Protein AF-A0A2K9LBH3-F1 (afdb_monomer)

Mean predicted aligned error: 17.96 Å

pLDDT: mean 74.69, std 17.49, range [44.03, 96.56]

Sequence (144 aa):
MSLIDELKVRGATFRVTEEALYAEALREVEAGQRRDGLWAKALAECTMDVQRAQALYLKLRVQSLKDEVAVVEQYLKQSSSATQSNGSSDLQRPKPRNSGLTSLKKEVDYQLNGTSELGNAFAKWLGLLLLALVLVGFIGIIFG

Secondary structure (DSSP, 8-state):
--HHHHHHHHHHT----HHHHHHHHHHHHHTT---HHHHHHHHHHTTT-HHHHHHHHHHHHHHHHHHHHHHHHHHHHHHHHHTTS-------PPPP--TTHHHHHHHHHHHHTTSHHHHHHHHHHHHHHHHHHHHHHHHHHH--

Radius of gyration: 27.78 Å; Cα contacts (8 Å, |Δi|>4): 34; chains: 1; bounding box: 42×36×96 Å

Foldseek 3Di:
DDPVVVVVVVVVVPPCDLVNLLVVQVVCVVVVNADVVLLVVLCVVVVNPNVSSSVSSSVVSSVVVVVVVVVVVVVVVVVVVVVPDDDDDDPDDPDPPPVPVVVVVVVVVVVVPPCPVVVVVVVVVVVVVVVVVVVVVVVVVVVD

Structure (mmCIF, N/CA/C/O backbone):
data_AF-A0A2K9LBH3-F1
#
_entry.id   AF-A0A2K9LBH3-F1
#
loop_
_atom_site.group_PDB
_atom_site.id
_atom_site.type_symbol
_atom_site.label_atom_id
_atom_site.label_alt_id
_atom_site.label_comp_id
_atom_site.label_asym_id
_atom_site.label_entity_id
_atom_site.label_seq_id
_atom_site.pdbx_PDB_ins_code
_atom_site.Cartn_x
_atom_site.Cartn_y
_atom_site.Cartn_z
_atom_site.occupancy
_atom_site.B_iso_or_equiv
_atom_site.auth_seq_id
_atom_site.auth_comp_id
_atom_site.auth_asym_id
_atom_site.auth_atom_id
_atom_site.pdbx_PDB_model_num
ATOM 1 N N . MET A 1 1 ? -25.218 -4.638 35.307 1.00 54.75 1 MET A N 1
ATOM 2 C CA . MET A 1 1 ? -24.080 -4.440 34.382 1.00 54.75 1 MET A CA 1
ATOM 3 C C . MET A 1 1 ? -24.501 -3.432 33.333 1.00 54.75 1 MET A C 1
ATOM 5 O O . MET A 1 1 ? -25.644 -3.490 32.897 1.00 54.75 1 MET A O 1
ATOM 9 N N . SER A 1 2 ? -23.646 -2.454 33.039 1.00 65.50 2 SER A N 1
ATOM 10 C CA . SER A 1 2 ? -24.002 -1.294 32.220 1.00 65.50 2 SER A CA 1
ATOM 11 C C . SER A 1 2 ? -23.864 -1.603 30.728 1.00 65.50 2 SER A C 1
ATOM 13 O O . SER A 1 2 ? -22.875 -2.197 30.312 1.00 65.50 2 SER A O 1
ATOM 15 N N . LEU A 1 3 ? -24.805 -1.117 29.913 1.00 58.75 3 LEU A N 1
ATOM 16 C CA . LEU A 1 3 ? -24.727 -1.103 28.441 1.00 58.75 3 LEU A CA 1
ATOM 17 C C . LEU A 1 3 ? -23.424 -0.462 27.919 1.00 58.75 3 LEU A C 1
ATOM 19 O O . LEU A 1 3 ? -22.959 -0.765 26.823 1.00 58.75 3 LEU A O 1
ATOM 23 N N . ILE A 1 4 ? -22.810 0.409 28.722 1.00 65.56 4 ILE A N 1
ATOM 24 C CA . ILE A 1 4 ? -21.553 1.091 28.404 1.00 65.56 4 ILE A CA 1
ATOM 25 C C . ILE A 1 4 ? -20.355 0.139 28.558 1.00 65.56 4 ILE A C 1
ATOM 27 O O . ILE A 1 4 ? -19.401 0.231 27.784 1.00 65.56 4 ILE A O 1
ATOM 31 N N . ASP A 1 5 ? -20.417 -0.819 29.490 1.00 66.00 5 ASP A N 1
ATOM 32 C CA . ASP A 1 5 ? -19.383 -1.851 29.626 1.00 66.00 5 ASP A CA 1
ATOM 33 C C . ASP A 1 5 ? -19.4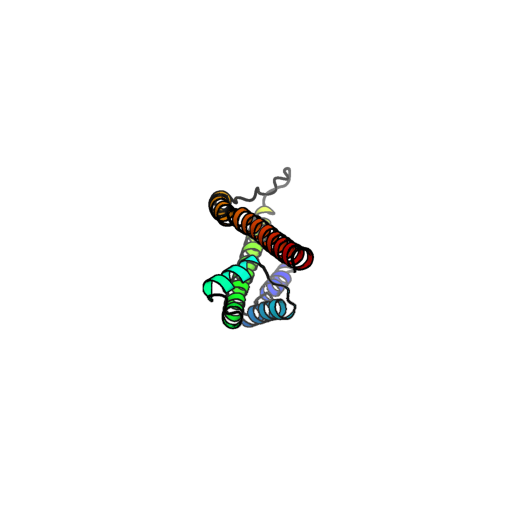09 -2.800 28.426 1.00 66.00 5 ASP A C 1
ATOM 35 O O . ASP A 1 5 ? -18.358 -3.166 27.912 1.00 66.00 5 ASP A O 1
ATOM 39 N N . GLU A 1 6 ? -20.592 -3.128 27.902 1.00 58.16 6 GLU A N 1
ATOM 40 C CA . GLU A 1 6 ? -20.730 -3.995 26.726 1.00 58.16 6 GLU A CA 1
ATOM 41 C C . GLU A 1 6 ? -20.198 -3.332 25.441 1.00 58.16 6 GLU A C 1
ATOM 43 O O . GLU A 1 6 ? -19.535 -3.978 24.626 1.00 58.16 6 GLU A O 1
ATOM 48 N N . LEU A 1 7 ? -20.376 -2.014 25.293 1.00 59.09 7 LEU A N 1
ATOM 49 C CA . LEU A 1 7 ? -19.750 -1.242 24.214 1.00 59.09 7 LEU A CA 1
ATOM 50 C C . LEU A 1 7 ? -18.234 -1.118 24.386 1.00 59.09 7 LEU A C 1
ATOM 52 O O . LEU A 1 7 ? -17.506 -1.166 23.397 1.00 59.09 7 LEU A O 1
ATOM 56 N N . LYS A 1 8 ? -17.735 -1.005 25.620 1.00 57.94 8 LYS A N 1
ATOM 57 C CA . LYS A 1 8 ? -16.294 -0.955 25.902 1.00 57.94 8 LYS A CA 1
ATOM 58 C C . LYS A 1 8 ? -15.615 -2.306 25.672 1.00 57.94 8 LYS A C 1
ATOM 60 O O . LYS A 1 8 ? -14.500 -2.347 25.157 1.00 57.94 8 LYS A O 1
ATOM 65 N N . VAL A 1 9 ? -16.304 -3.403 25.977 1.00 59.56 9 VAL A N 1
ATOM 66 C CA . VAL A 1 9 ? -15.869 -4.777 25.690 1.00 59.56 9 VAL A CA 1
ATOM 67 C C . VAL A 1 9 ? -15.865 -5.046 24.180 1.00 59.56 9 VAL A C 1
ATOM 69 O O . VAL A 1 9 ? -14.905 -5.623 23.675 1.00 59.56 9 VAL A O 1
ATOM 72 N N . ARG A 1 10 ? -16.847 -4.536 23.422 1.00 53.09 10 ARG A N 1
ATOM 73 C CA . ARG A 1 10 ? -16.807 -4.544 21.944 1.00 53.09 10 ARG A CA 1
ATOM 74 C C . ARG A 1 10 ? -15.743 -3.596 21.371 1.00 53.09 10 ARG A C 1
ATOM 76 O O . ARG A 1 10 ? -15.074 -3.941 20.403 1.00 53.09 10 ARG A O 1
ATOM 83 N N . GLY A 1 11 ? -15.484 -2.452 21.997 1.00 54.59 11 GLY A N 1
AT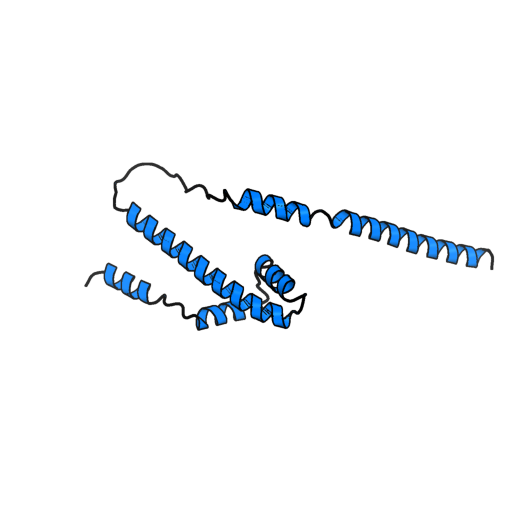OM 84 C CA . GLY A 1 11 ? -14.354 -1.582 21.647 1.00 54.59 11 GLY A CA 1
ATOM 85 C C . GLY A 1 11 ? -13.001 -2.276 21.842 1.00 54.59 11 GLY A C 1
ATOM 86 O O . GLY A 1 11 ? -12.100 -2.129 21.021 1.00 54.59 11 GLY A O 1
ATOM 87 N N . ALA A 1 12 ? -12.882 -3.121 22.869 1.00 52.12 12 ALA A N 1
ATOM 88 C CA . ALA A 1 12 ? -11.704 -3.952 23.103 1.00 52.12 12 ALA A CA 1
ATOM 89 C C . ALA A 1 12 ? -11.534 -5.091 22.075 1.00 52.12 12 ALA A C 1
ATOM 91 O O . ALA A 1 12 ? -10.426 -5.613 21.943 1.00 52.12 12 ALA A O 1
ATOM 92 N N . THR A 1 13 ? -12.582 -5.450 21.316 1.00 49.75 13 THR A N 1
ATOM 93 C CA . THR A 1 13 ? -12.480 -6.424 20.210 1.00 49.75 13 THR A CA 1
ATOM 94 C C . THR A 1 13 ? -11.877 -5.855 18.925 1.00 49.75 13 THR A C 1
ATOM 96 O O . THR A 1 13 ? -11.514 -6.630 18.048 1.00 49.75 13 THR A O 1
ATOM 99 N N . PHE A 1 14 ? -11.632 -4.543 18.829 1.00 54.78 14 PHE A N 1
ATOM 100 C CA . PHE A 1 14 ? -10.895 -3.958 17.700 1.00 54.78 14 PHE A CA 1
ATOM 101 C C . PHE A 1 14 ? -9.372 -3.971 17.914 1.00 54.78 14 PHE A C 1
ATOM 103 O O . PHE A 1 14 ? -8.653 -3.047 17.539 1.00 54.78 14 PHE A O 1
ATOM 110 N N . ARG A 1 15 ? -8.844 -5.040 18.522 1.00 60.25 15 ARG A N 1
ATOM 111 C CA . ARG A 1 15 ? -7.408 -5.327 18.461 1.00 60.25 15 ARG A CA 1
ATOM 112 C C . ARG A 1 15 ? -7.095 -5.842 17.067 1.00 60.25 15 ARG A C 1
ATOM 114 O O . ARG A 1 15 ? -7.062 -7.046 16.833 1.00 60.25 15 ARG A O 1
ATOM 121 N N . VAL A 1 16 ? -6.894 -4.918 16.136 1.00 67.75 16 VAL A N 1
ATOM 122 C CA . VAL A 1 16 ? -6.383 -5.273 14.819 1.00 67.75 16 VAL A CA 1
ATOM 123 C C . VAL A 1 16 ? -4.943 -5.740 15.009 1.00 67.75 16 VAL A C 1
ATOM 125 O O . VAL A 1 16 ? -4.070 -4.962 15.397 1.00 67.75 16 VAL A O 1
ATOM 128 N N . THR A 1 17 ? -4.708 -7.034 14.811 1.00 82.38 17 THR A N 1
ATOM 129 C CA . THR A 1 17 ? -3.360 -7.593 14.853 1.00 82.38 17 THR A CA 1
ATOM 130 C C . THR A 1 17 ? -2.584 -7.122 13.631 1.00 82.38 17 THR A C 1
ATOM 132 O O . THR A 1 17 ? -3.151 -6.865 12.568 1.00 82.38 17 THR A O 1
ATOM 135 N N . GLU A 1 18 ? -1.268 -7.001 13.771 1.00 84.88 18 GLU A N 1
ATOM 136 C CA . GLU A 1 18 ? -0.415 -6.614 12.648 1.00 84.88 18 GLU A CA 1
ATOM 137 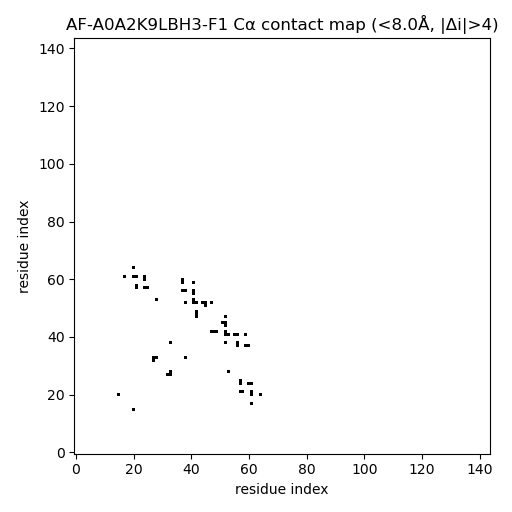C C . GLU A 1 18 ? -0.566 -7.582 11.466 1.00 84.88 18 GLU A C 1
ATOM 139 O O . GLU A 1 18 ? -0.692 -7.146 10.326 1.00 84.88 18 GLU A O 1
ATOM 144 N N . GLU A 1 19 ? -0.674 -8.879 11.748 1.00 89.56 19 GLU A N 1
ATOM 145 C CA . GLU A 1 19 ? -0.953 -9.917 10.754 1.00 89.56 19 GLU A CA 1
ATOM 146 C C . GLU A 1 19 ? -2.246 -9.652 9.965 1.00 89.56 19 GLU A C 1
ATOM 148 O O . GLU A 1 19 ? -2.246 -9.746 8.739 1.00 89.56 19 GLU A O 1
ATOM 153 N N . ALA A 1 20 ? -3.330 -9.242 10.636 1.00 89.25 20 ALA A N 1
ATOM 154 C CA . ALA A 1 20 ? -4.592 -8.930 9.969 1.00 89.25 20 ALA A CA 1
ATOM 155 C C . ALA A 1 20 ? -4.479 -7.712 9.035 1.00 89.25 20 ALA A C 1
ATOM 157 O O . ALA A 1 20 ? -5.087 -7.707 7.965 1.00 89.25 20 ALA A O 1
ATOM 158 N N . LEU A 1 21 ? -3.674 -6.704 9.398 1.00 89.88 21 LEU A N 1
ATOM 159 C CA . LEU A 1 21 ? -3.402 -5.550 8.529 1.00 89.88 21 LEU A CA 1
ATOM 160 C C . LEU A 1 21 ? -2.610 -5.951 7.286 1.00 89.88 21 LEU A C 1
ATOM 162 O O . LEU A 1 21 ? -2.909 -5.482 6.190 1.00 89.88 21 LEU A O 1
ATOM 166 N N . TYR A 1 22 ? -1.602 -6.810 7.451 1.00 92.94 22 TYR A N 1
ATOM 167 C CA . TYR A 1 22 ? -0.836 -7.330 6.321 1.00 92.94 22 TYR A CA 1
ATOM 168 C C . TYR A 1 22 ? -1.709 -8.186 5.402 1.00 92.94 22 TYR A C 1
ATOM 170 O O . TYR A 1 22 ? -1.607 -8.047 4.185 1.00 92.94 22 TYR A O 1
ATOM 178 N N . ALA A 1 23 ? -2.596 -9.014 5.959 1.00 93.12 23 ALA A N 1
ATOM 179 C CA . ALA A 1 23 ? -3.546 -9.802 5.179 1.00 93.12 23 ALA A CA 1
ATOM 180 C C . ALA A 1 23 ? -4.504 -8.912 4.371 1.00 93.12 23 ALA A C 1
ATOM 182 O O . ALA A 1 23 ? -4.747 -9.183 3.199 1.00 93.12 23 ALA A O 1
ATOM 183 N N . GLU A 1 24 ? -5.011 -7.826 4.960 1.00 91.56 24 GLU A N 1
ATOM 184 C CA . GLU A 1 24 ? -5.853 -6.866 4.239 1.00 91.56 24 GLU A CA 1
ATOM 185 C C . GLU A 1 24 ? -5.088 -6.158 3.115 1.00 91.56 24 GLU A C 1
ATOM 187 O O . GLU A 1 24 ? -5.554 -6.110 1.978 1.00 91.56 24 GLU A O 1
ATOM 192 N N . ALA A 1 25 ? -3.875 -5.678 3.397 1.00 92.88 25 ALA A N 1
ATOM 193 C CA . ALA A 1 25 ? -3.024 -5.060 2.384 1.00 92.88 25 ALA A CA 1
ATOM 194 C C . ALA A 1 25 ? -2.675 -6.033 1.243 1.00 92.88 25 ALA A C 1
ATOM 196 O O . ALA A 1 25 ? -2.572 -5.618 0.090 1.00 92.88 25 ALA A O 1
ATOM 197 N N . LEU A 1 26 ? -2.502 -7.323 1.544 1.00 93.75 26 LEU A N 1
ATOM 198 C CA . LEU A 1 26 ? -2.270 -8.352 0.534 1.00 93.75 26 LEU A CA 1
ATOM 199 C C . LEU A 1 26 ? -3.511 -8.562 -0.343 1.00 93.75 26 LEU A C 1
ATOM 201 O O . LEU A 1 26 ? -3.386 -8.544 -1.566 1.00 93.75 26 LEU A O 1
ATOM 205 N N . ARG A 1 27 ? -4.703 -8.666 0.261 1.00 93.06 27 ARG A N 1
ATOM 206 C CA . ARG A 1 27 ? -5.974 -8.776 -0.475 1.00 93.06 27 ARG A CA 1
ATOM 207 C C . ARG A 1 27 ? -6.181 -7.617 -1.449 1.00 93.06 27 ARG A C 1
ATOM 209 O O . ARG A 1 27 ? -6.595 -7.845 -2.581 1.00 93.06 27 ARG A O 1
ATOM 216 N N . GLU A 1 28 ? -5.859 -6.388 -1.045 1.00 89.50 28 GLU A N 1
ATOM 217 C CA . GLU A 1 28 ? -5.887 -5.210 -1.926 1.00 89.50 28 GLU A CA 1
ATOM 218 C C . GLU A 1 28 ? -4.982 -5.391 -3.159 1.00 89.50 28 GLU A C 1
ATOM 220 O O . GLU A 1 28 ? -5.393 -5.164 -4.302 1.00 89.50 28 GLU A O 1
ATOM 225 N N . VAL A 1 29 ? -3.744 -5.847 -2.940 1.00 90.56 29 VAL A N 1
ATOM 226 C CA . VAL A 1 29 ? -2.762 -6.067 -4.012 1.00 90.56 29 VAL A CA 1
ATOM 227 C C . VAL A 1 29 ? -3.219 -7.154 -4.982 1.00 90.56 29 VAL A C 1
ATOM 229 O O . VAL A 1 29 ? -3.074 -6.956 -6.196 1.00 90.56 29 VAL A O 1
ATOM 232 N N . GLU A 1 30 ? -3.762 -8.257 -4.460 1.00 90.25 30 GLU A N 1
ATOM 233 C CA . GLU A 1 30 ? -4.295 -9.397 -5.220 1.00 90.25 30 GLU A CA 1
ATOM 234 C C . GLU A 1 30 ? -5.549 -9.024 -6.015 1.00 90.25 30 GLU A C 1
ATOM 236 O O . GLU A 1 30 ? -5.679 -9.401 -7.178 1.00 90.25 30 GLU A O 1
ATOM 241 N N . ALA A 1 31 ? -6.434 -8.212 -5.432 1.00 91.19 31 ALA A N 1
ATOM 242 C CA . ALA A 1 31 ? -7.624 -7.688 -6.100 1.00 91.19 31 ALA A CA 1
ATOM 243 C C . ALA A 1 31 ? -7.306 -6.620 -7.166 1.00 91.19 31 ALA A C 1
ATOM 245 O O . ALA A 1 31 ? -8.208 -6.151 -7.861 1.00 91.19 31 ALA A O 1
ATOM 246 N N . GLY A 1 32 ? -6.045 -6.185 -7.272 1.00 87.44 32 GLY A N 1
ATOM 247 C CA . GLY A 1 32 ? -5.632 -5.092 -8.155 1.00 87.44 32 GLY A CA 1
ATOM 248 C C . GLY A 1 32 ? -6.128 -3.713 -7.706 1.00 87.44 32 GLY A C 1
ATOM 249 O O . GLY A 1 32 ? -5.990 -2.744 -8.446 1.00 87.44 32 GLY A O 1
ATOM 250 N N . GLN A 1 33 ? -6.680 -3.607 -6.496 1.00 86.38 33 GLN A N 1
ATOM 251 C CA . GLN A 1 33 ? -7.165 -2.367 -5.899 1.00 86.38 33 GLN A CA 1
ATOM 252 C C . GLN A 1 33 ? -6.028 -1.767 -5.074 1.00 86.38 33 GLN A C 1
ATOM 254 O O . GLN A 1 33 ? -5.753 -2.213 -3.966 1.00 86.38 33 GLN A O 1
ATOM 259 N N . ARG A 1 34 ? -5.307 -0.786 -5.622 1.00 89.62 34 ARG A N 1
ATOM 260 C CA . ARG A 1 34 ? -4.136 -0.191 -4.959 1.00 89.62 34 ARG A CA 1
ATOM 261 C C . ARG A 1 34 ? -4.283 1.316 -4.873 1.00 89.62 34 ARG A C 1
ATOM 263 O O . ARG A 1 34 ? -4.892 1.944 -5.731 1.00 89.62 34 ARG A O 1
ATOM 270 N N . ARG A 1 35 ? -3.690 1.922 -3.842 1.00 91.25 35 ARG A N 1
ATOM 271 C CA . ARG A 1 35 ? -3.589 3.386 -3.769 1.00 91.25 35 ARG A CA 1
ATOM 272 C C . ARG A 1 35 ? -2.410 3.849 -4.617 1.00 91.25 35 ARG A C 1
ATOM 274 O O . ARG A 1 35 ? -1.267 3.731 -4.175 1.00 91.25 35 ARG A O 1
ATOM 281 N N . ASP A 1 36 ? -2.694 4.426 -5.782 1.00 92.12 36 ASP A N 1
ATOM 282 C CA . ASP A 1 36 ? -1.687 4.835 -6.775 1.00 92.12 36 ASP A CA 1
ATOM 283 C C . ASP A 1 36 ? -0.550 5.677 -6.189 1.00 92.12 36 ASP A C 1
ATOM 285 O O . ASP A 1 36 ? 0.612 5.445 -6.501 1.00 92.12 36 ASP A O 1
ATOM 289 N N . GLY A 1 37 ? -0.850 6.600 -5.270 1.00 94.00 37 GLY A N 1
ATOM 290 C CA . GLY A 1 37 ? 0.179 7.413 -4.614 1.00 94.00 37 GLY A CA 1
ATOM 291 C C . GLY A 1 37 ? 1.153 6.603 -3.744 1.00 94.00 37 GLY A C 1
ATOM 292 O O . GLY A 1 37 ? 2.359 6.848 -3.776 1.00 94.00 37 GLY A O 1
ATOM 293 N N . LEU A 1 38 ? 0.661 5.612 -2.988 1.00 93.94 38 LEU A N 1
ATOM 294 C CA . LEU A 1 38 ? 1.519 4.721 -2.190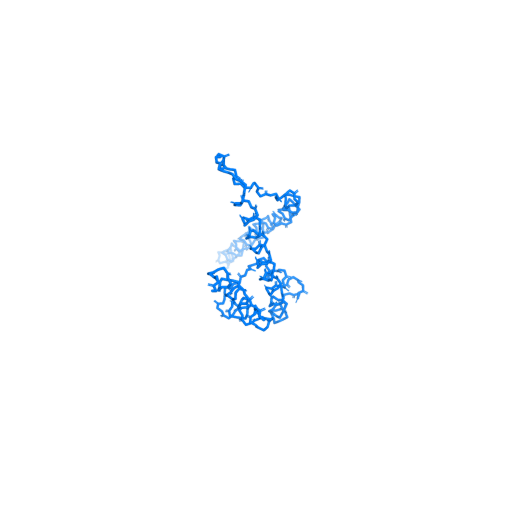 1.00 93.94 38 LEU A CA 1
ATOM 295 C C . LEU A 1 38 ? 2.278 3.747 -3.091 1.00 93.94 38 LEU A C 1
ATOM 297 O O . LEU A 1 38 ? 3.436 3.434 -2.825 1.00 93.94 38 LEU A O 1
ATOM 301 N N . TRP A 1 39 ? 1.629 3.284 -4.156 1.00 94.94 39 TRP A N 1
ATOM 302 C CA . TRP A 1 39 ? 2.227 2.392 -5.137 1.00 94.94 39 TRP A CA 1
ATOM 303 C C . TRP A 1 39 ? 3.371 3.066 -5.901 1.00 94.94 39 TRP A C 1
ATOM 305 O O . TRP A 1 39 ? 4.470 2.522 -5.966 1.00 94.94 39 TRP A O 1
ATOM 315 N N . ALA A 1 40 ? 3.160 4.290 -6.386 1.00 95.31 40 ALA A N 1
ATOM 316 C CA . ALA A 1 40 ? 4.188 5.092 -7.039 1.00 95.31 40 ALA A CA 1
ATOM 317 C C . ALA A 1 40 ? 5.371 5.367 -6.102 1.00 95.31 40 ALA A C 1
ATOM 319 O O . ALA A 1 40 ? 6.522 5.227 -6.511 1.00 95.31 40 ALA A O 1
ATOM 320 N N . LYS A 1 41 ? 5.103 5.677 -4.824 1.00 95.06 41 LYS A N 1
ATOM 321 C CA . LYS A 1 41 ? 6.156 5.824 -3.809 1.00 95.06 41 LYS A CA 1
ATOM 322 C C . LYS A 1 41 ? 6.973 4.539 -3.650 1.00 95.06 41 LYS A C 1
ATOM 324 O O . LYS A 1 41 ? 8.196 4.602 -3.576 1.00 95.06 41 LYS A O 1
ATOM 329 N N . ALA A 1 42 ? 6.312 3.383 -3.622 1.00 95.62 42 ALA A N 1
ATOM 330 C CA . ALA A 1 42 ? 6.993 2.100 -3.504 1.00 95.62 42 ALA A CA 1
ATOM 331 C C . ALA A 1 42 ? 7.845 1.770 -4.743 1.00 95.62 42 ALA A C 1
ATOM 333 O O . ALA A 1 42 ? 8.973 1.302 -4.603 1.00 95.62 42 ALA A O 1
ATOM 334 N N . LEU A 1 43 ? 7.331 2.053 -5.943 1.00 96.31 43 LEU A N 1
ATOM 335 C CA . LEU A 1 43 ? 8.057 1.872 -7.202 1.00 96.31 43 LEU A CA 1
ATOM 336 C C . LEU A 1 43 ? 9.277 2.790 -7.312 1.00 96.31 43 LEU A C 1
ATOM 338 O O . LEU A 1 43 ? 10.336 2.330 -7.736 1.00 96.31 43 LEU A O 1
ATOM 342 N N . ALA A 1 44 ? 9.144 4.057 -6.911 1.00 96.56 44 ALA A N 1
ATOM 343 C CA . ALA A 1 44 ? 10.238 5.023 -6.931 1.00 96.56 44 ALA A CA 1
ATOM 344 C C . ALA A 1 44 ? 11.411 4.566 -6.048 1.00 96.56 44 ALA A C 1
ATOM 346 O O . ALA A 1 44 ? 12.558 4.576 -6.488 1.00 96.56 44 ALA A O 1
ATOM 347 N N . GLU A 1 45 ? 11.114 4.084 -4.840 1.00 93.81 45 GLU A N 1
ATOM 348 C CA . GLU A 1 45 ? 12.121 3.582 -3.896 1.00 93.81 45 GLU A CA 1
ATOM 349 C C . GLU A 1 45 ? 12.761 2.262 -4.362 1.00 93.81 45 GLU A C 1
ATOM 351 O O . GLU A 1 45 ? 13.912 1.957 -4.055 1.00 93.81 45 GLU A O 1
ATOM 356 N N . CYS A 1 46 ? 12.012 1.458 -5.119 1.00 94.62 46 CYS A N 1
ATOM 357 C CA . CYS A 1 46 ? 12.458 0.153 -5.600 1.00 94.62 46 CYS A CA 1
ATOM 358 C C . CYS A 1 46 ? 13.007 0.191 -7.028 1.00 94.62 46 CYS A C 1
ATOM 360 O O . CYS A 1 46 ? 13.126 -0.863 -7.647 1.00 94.62 46 CYS A O 1
ATOM 362 N N . THR A 1 47 ? 13.341 1.364 -7.577 1.00 93.75 47 THR A N 1
ATOM 363 C CA . THR A 1 47 ? 13.882 1.495 -8.945 1.00 93.75 47 THR A CA 1
ATOM 364 C C . THR A 1 47 ? 13.022 0.782 -10.000 1.00 93.75 47 THR A C 1
ATOM 366 O O . THR A 1 47 ? 13.541 0.135 -10.904 1.00 93.75 47 THR A O 1
ATOM 369 N N . MET A 1 48 ? 11.695 0.867 -9.862 1.00 90.88 48 MET A N 1
ATOM 370 C CA . MET A 1 48 ? 10.708 0.193 -10.719 1.00 90.88 48 MET A CA 1
ATOM 371 C C . MET A 1 48 ? 10.717 -1.353 -10.659 1.00 90.88 48 MET A C 1
ATOM 373 O O . MET A 1 48 ? 10.047 -2.005 -11.459 1.00 90.88 48 MET A O 1
ATOM 377 N N . ASP A 1 49 ? 11.412 -1.957 -9.693 1.00 95.75 49 ASP A N 1
ATOM 378 C CA . ASP A 1 49 ? 11.305 -3.387 -9.385 1.00 95.75 49 ASP A CA 1
ATOM 379 C C . ASP A 1 49 ? 9.950 -3.657 -8.719 1.00 95.75 49 ASP A C 1
ATOM 381 O O . ASP A 1 49 ? 9.694 -3.250 -7.582 1.00 95.75 49 ASP A O 1
ATOM 385 N N . VAL A 1 50 ? 9.064 -4.335 -9.448 1.00 92.81 50 VAL A N 1
ATOM 386 C CA . VAL A 1 50 ? 7.672 -4.564 -9.043 1.00 92.81 50 VAL A CA 1
ATOM 387 C C . VAL A 1 50 ? 7.585 -5.471 -7.817 1.00 92.81 50 VAL A C 1
ATOM 389 O O . VAL A 1 50 ? 6.731 -5.261 -6.960 1.00 92.81 50 VAL A O 1
ATOM 392 N N . GLN A 1 51 ? 8.459 -6.465 -7.703 1.00 94.06 51 GLN A N 1
ATOM 393 C CA . GLN A 1 51 ? 8.465 -7.458 -6.636 1.00 94.06 51 GLN A CA 1
ATOM 394 C C . GLN A 1 51 ? 8.904 -6.806 -5.325 1.00 94.06 51 GLN A C 1
ATOM 396 O O . GLN A 1 51 ? 8.246 -6.949 -4.290 1.00 94.06 51 GLN A O 1
ATOM 401 N N . ARG A 1 52 ? 9.971 -6.004 -5.379 1.00 94.56 52 ARG A N 1
ATOM 402 C CA . ARG A 1 52 ? 10.414 -5.196 -4.237 1.00 94.56 52 ARG A CA 1
ATOM 403 C C . ARG A 1 52 ? 9.391 -4.118 -3.882 1.00 94.56 52 ARG A C 1
ATOM 405 O O . ARG A 1 52 ? 9.108 -3.919 -2.698 1.00 94.56 52 ARG A O 1
ATOM 412 N N . ALA A 1 53 ? 8.788 -3.479 -4.884 1.00 94.25 53 ALA A N 1
ATOM 413 C CA . ALA A 1 53 ? 7.755 -2.472 -4.678 1.00 94.25 53 ALA A CA 1
ATOM 414 C C . ALA A 1 53 ? 6.497 -3.059 -4.032 1.00 94.25 53 ALA A C 1
ATOM 416 O O . ALA A 1 53 ? 5.907 -2.404 -3.181 1.00 94.25 53 ALA A O 1
ATOM 417 N N . GLN A 1 54 ? 6.102 -4.293 -4.358 1.00 94.50 54 GLN A N 1
ATOM 418 C CA . GLN A 1 54 ? 5.006 -4.983 -3.669 1.00 94.50 54 GLN A CA 1
ATOM 419 C C . GLN A 1 54 ? 5.314 -5.157 -2.183 1.00 94.50 54 GLN A C 1
ATOM 421 O O . GLN A 1 54 ? 4.527 -4.722 -1.345 1.00 94.50 54 GLN A O 1
ATOM 426 N N . ALA A 1 55 ? 6.485 -5.698 -1.838 1.00 95.19 55 ALA A N 1
ATOM 427 C CA . ALA A 1 55 ? 6.876 -5.867 -0.439 1.00 95.19 55 ALA A CA 1
ATOM 428 C C . ALA A 1 55 ? 6.909 -4.530 0.327 1.00 95.19 55 ALA A C 1
ATOM 430 O O . ALA A 1 55 ? 6.480 -4.451 1.482 1.00 95.19 55 ALA A O 1
ATOM 431 N N . LEU A 1 56 ? 7.389 -3.462 -0.316 1.00 95.38 56 LEU A N 1
ATOM 432 C CA . LEU A 1 56 ? 7.406 -2.124 0.268 1.00 95.38 56 LEU A CA 1
ATOM 433 C C . LEU A 1 56 ? 5.996 -1.516 0.378 1.00 95.38 56 LEU A C 1
ATOM 435 O O . LEU A 1 56 ? 5.675 -0.899 1.394 1.00 95.38 56 LEU A O 1
ATOM 439 N N . TYR A 1 57 ? 5.137 -1.729 -0.620 1.00 95.69 57 TYR A N 1
ATOM 440 C CA . TYR A 1 57 ? 3.746 -1.282 -0.621 1.00 95.69 57 TYR A CA 1
ATOM 441 C C . TYR A 1 57 ? 2.965 -1.890 0.540 1.00 95.69 57 TYR A C 1
ATOM 443 O O . TYR A 1 57 ? 2.273 -1.146 1.229 1.00 95.69 57 TYR A O 1
ATOM 451 N N . LEU A 1 58 ? 3.116 -3.193 0.818 1.00 95.44 58 LEU A N 1
ATOM 452 C CA . LEU A 1 58 ? 2.445 -3.819 1.963 1.00 95.44 58 LEU A CA 1
ATOM 453 C C . LEU A 1 58 ? 2.790 -3.097 3.273 1.00 95.44 58 LEU A C 1
ATOM 455 O O . LEU A 1 58 ? 1.894 -2.750 4.038 1.00 95.44 58 LEU A O 1
ATOM 459 N N . LYS A 1 59 ? 4.071 -2.783 3.504 1.00 94.94 59 LYS A N 1
ATOM 460 C CA . LYS A 1 59 ? 4.511 -2.050 4.705 1.00 94.94 59 LYS A CA 1
ATOM 461 C C . LYS A 1 59 ? 3.898 -0.652 4.781 1.00 94.94 59 LYS A C 1
ATOM 463 O O . LYS A 1 59 ? 3.378 -0.254 5.823 1.00 94.94 59 LYS A O 1
ATOM 468 N N . LEU A 1 60 ? 3.939 0.090 3.673 1.00 95.56 60 LEU A N 1
ATOM 469 C CA . LEU A 1 60 ? 3.359 1.432 3.589 1.00 95.56 60 LEU A CA 1
ATOM 470 C C . LEU A 1 60 ? 1.842 1.406 3.802 1.00 95.56 60 LEU A C 1
ATOM 472 O O . LEU A 1 60 ? 1.296 2.292 4.460 1.00 95.56 60 LEU A O 1
ATOM 476 N N . ARG A 1 61 ? 1.158 0.387 3.274 1.00 94.69 61 ARG A N 1
ATOM 477 C CA . ARG A 1 61 ? -0.290 0.252 3.399 1.00 94.69 61 ARG A CA 1
ATOM 478 C C . ARG A 1 61 ? -0.699 -0.093 4.821 1.00 94.69 61 ARG A C 1
ATOM 480 O O . ARG A 1 61 ? -1.605 0.546 5.342 1.00 94.69 61 ARG A O 1
ATOM 487 N N . VAL A 1 62 ? 0.009 -1.012 5.474 1.00 93.50 62 VAL A N 1
ATOM 488 C CA . VAL A 1 62 ? -0.196 -1.324 6.895 1.00 93.50 62 VAL A CA 1
ATOM 489 C C . VAL A 1 62 ? -0.043 -0.073 7.755 1.00 93.50 62 VAL A C 1
ATOM 491 O O . VAL A 1 62 ? -0.879 0.169 8.622 1.00 93.50 62 VAL A O 1
ATOM 494 N N . GLN A 1 63 ? 0.971 0.757 7.495 1.00 92.38 63 GLN A N 1
ATOM 495 C CA . GLN A 1 63 ? 1.125 2.018 8.220 1.00 92.38 63 GLN A CA 1
ATOM 496 C C . GLN A 1 63 ? -0.045 2.978 7.960 1.00 92.38 63 GLN A C 1
ATOM 498 O O . GLN A 1 63 ? -0.616 3.498 8.911 1.00 92.38 63 GLN A O 1
ATOM 503 N N . SER A 1 64 ? -0.465 3.140 6.700 1.00 92.38 64 SER A N 1
ATOM 504 C CA . SER A 1 64 ? -1.646 3.946 6.343 1.00 92.38 64 SER A CA 1
ATOM 505 C C . SER A 1 64 ? -2.899 3.485 7.089 1.00 92.38 64 SER A C 1
ATOM 507 O O . SER A 1 64 ? -3.643 4.315 7.592 1.00 92.38 64 SER A O 1
ATOM 509 N N . LEU A 1 65 ? -3.123 2.172 7.195 1.00 89.69 65 LEU A N 1
ATOM 510 C CA . LEU A 1 65 ? -4.265 1.615 7.922 1.00 89.69 65 LEU A CA 1
ATOM 511 C C . LEU A 1 65 ? 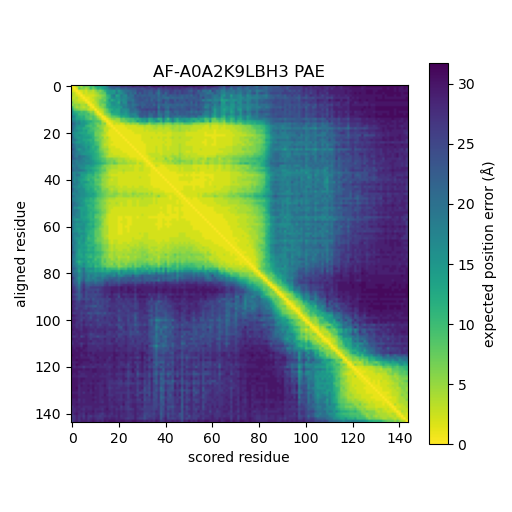-4.184 1.912 9.428 1.00 89.69 65 LEU A C 1
ATOM 513 O O . LEU A 1 65 ? -5.192 2.272 10.034 1.00 89.69 65 LEU A O 1
ATOM 517 N N . LYS A 1 66 ? -2.992 1.814 10.035 1.00 87.69 66 LYS A N 1
ATOM 518 C CA . LYS A 1 66 ? -2.774 2.200 11.443 1.00 87.69 66 LYS A CA 1
ATOM 519 C C . LYS A 1 66 ? -3.092 3.684 11.662 1.00 87.69 66 LYS A C 1
ATOM 521 O O . LYS A 1 66 ? -3.779 4.024 12.624 1.00 87.69 66 LYS A O 1
ATOM 526 N N . ASP A 1 67 ? -2.645 4.545 10.752 1.00 89.31 67 ASP A N 1
ATOM 527 C CA . ASP A 1 67 ? -2.881 5.988 10.823 1.00 89.31 67 ASP A CA 1
ATOM 528 C C . ASP A 1 67 ? -4.375 6.323 10.651 1.00 89.31 67 ASP A C 1
ATOM 530 O O . ASP A 1 67 ? -4.920 7.139 11.394 1.00 89.31 67 ASP A O 1
ATOM 534 N N . GLU A 1 68 ? -5.068 5.655 9.723 1.00 87.12 68 GLU A N 1
ATOM 535 C CA . GLU A 1 68 ? -6.516 5.793 9.509 1.00 87.12 68 GLU A CA 1
ATOM 536 C C . GLU A 1 68 ? -7.311 5.437 10.780 1.00 87.12 68 GLU A C 1
ATOM 538 O O . GLU A 1 68 ? -8.190 6.198 11.193 1.00 87.12 68 GLU A O 1
ATOM 543 N N . VAL A 1 69 ? -6.963 4.332 11.452 1.00 85.62 69 VAL A N 1
ATOM 544 C CA . VAL A 1 69 ? -7.591 3.926 12.723 1.00 85.62 69 VAL A CA 1
ATOM 545 C C . VAL A 1 69 ? -7.331 4.953 13.827 1.00 85.62 69 VAL A C 1
ATOM 547 O O . VAL A 1 69 ? -8.261 5.329 14.543 1.00 85.62 69 VAL A O 1
ATOM 550 N N . ALA A 1 70 ? -6.097 5.450 13.949 1.00 82.81 70 ALA A N 1
ATOM 551 C CA . ALA A 1 70 ? -5.734 6.442 14.961 1.00 82.81 70 ALA A CA 1
ATOM 552 C C . ALA A 1 70 ? -6.517 7.756 14.793 1.00 82.81 70 ALA A C 1
ATOM 554 O O . ALA A 1 70 ? -7.000 8.335 15.770 1.00 82.81 70 ALA A O 1
ATOM 555 N N . VAL A 1 71 ? -6.697 8.203 13.548 1.00 85.31 71 VAL A N 1
ATOM 556 C CA . VAL A 1 71 ? -7.493 9.392 13.222 1.00 85.31 71 VAL A CA 1
ATOM 557 C C . VAL A 1 71 ? -8.956 9.196 13.629 1.00 85.31 71 VAL A C 1
ATOM 559 O O . VAL A 1 71 ? -9.538 10.072 14.272 1.00 85.31 71 VAL A O 1
ATOM 562 N N . VAL A 1 72 ? -9.550 8.042 13.313 1.00 81.00 72 VAL A N 1
ATOM 563 C CA . VAL A 1 72 ? -10.932 7.719 13.709 1.00 81.00 72 VAL A CA 1
ATOM 564 C C . VAL A 1 72 ? -11.080 7.689 15.232 1.00 81.00 72 VAL A C 1
ATOM 566 O O . VAL A 1 72 ? -12.024 8.272 15.768 1.00 81.00 72 VAL A O 1
ATOM 569 N N . GLU A 1 73 ? -10.135 7.077 15.947 1.00 77.44 73 GLU A N 1
ATOM 570 C CA . GLU A 1 73 ? -10.145 7.035 17.412 1.00 77.44 73 GLU A CA 1
ATOM 571 C C . GLU A 1 73 ? -10.097 8.446 18.021 1.00 77.44 73 GLU A C 1
ATOM 573 O O . GLU A 1 73 ? -10.831 8.749 18.967 1.00 77.44 73 GLU A O 1
ATOM 578 N N . GLN A 1 74 ? -9.277 9.336 17.455 1.00 80.69 74 GLN A N 1
ATOM 579 C CA . GLN A 1 74 ? -9.190 10.726 17.894 1.00 80.69 74 GLN A CA 1
ATOM 580 C C . GLN A 1 74 ? -10.521 11.467 17.709 1.00 80.69 74 GLN A C 1
ATOM 582 O O . GLN A 1 74 ? -10.962 12.166 18.626 1.00 80.69 74 GLN A O 1
ATOM 587 N N . TYR A 1 75 ? -11.193 11.278 16.570 1.00 80.25 75 TYR A N 1
ATOM 588 C CA . TYR A 1 75 ? -12.514 11.864 16.334 1.00 80.25 75 TYR A CA 1
ATOM 589 C C . TYR A 1 75 ? -13.559 11.350 17.331 1.00 80.25 75 TYR A C 1
ATOM 591 O O . TYR A 1 75 ? -14.295 12.150 17.906 1.00 80.25 75 TYR A O 1
ATOM 599 N N . LEU A 1 76 ? -13.584 10.044 17.611 1.00 77.00 76 LEU A N 1
ATOM 600 C CA . LEU A 1 76 ? -14.514 9.450 18.579 1.00 77.00 76 LEU A CA 1
ATOM 601 C C . LEU A 1 76 ? -14.289 9.975 20.007 1.00 77.00 76 LEU A C 1
ATOM 603 O O . LEU A 1 76 ? -15.251 10.273 20.724 1.00 77.00 76 LEU A O 1
ATOM 607 N N . LYS A 1 77 ? -13.027 10.147 20.421 1.00 78.81 77 LYS A N 1
ATOM 608 C CA . LYS A 1 77 ? -12.680 10.758 21.716 1.00 78.81 77 LYS A CA 1
ATOM 609 C C . LYS A 1 77 ? -13.146 12.212 21.790 1.00 78.81 77 LYS A C 1
ATOM 611 O O . LYS A 1 77 ? -13.741 12.619 22.784 1.00 78.81 77 LYS A O 1
ATOM 616 N N . GLN A 1 78 ? -12.945 12.982 20.722 1.00 78.81 78 GLN A N 1
ATOM 617 C CA . GLN A 1 78 ? -13.359 14.383 20.680 1.00 78.81 78 GLN A CA 1
ATOM 618 C C . GLN A 1 78 ? -14.890 14.531 20.723 1.00 78.81 78 GLN A C 1
ATOM 620 O O . GLN A 1 78 ? -15.407 15.336 21.499 1.00 78.81 78 GLN A O 1
ATOM 625 N N . SER A 1 79 ? -15.633 13.713 19.971 1.00 74.06 79 SER A N 1
ATOM 626 C CA . SER A 1 79 ? -17.104 13.728 19.972 1.00 74.06 79 SER A CA 1
ATOM 627 C C . SER A 1 79 ? -17.713 13.288 21.307 1.00 74.06 79 SER A C 1
ATOM 629 O O . SER A 1 79 ? -18.718 13.852 21.743 1.00 74.06 79 SER A O 1
ATOM 631 N N . SER A 1 80 ? -17.096 12.325 21.994 1.00 65.44 80 SER A N 1
ATOM 632 C CA . SER A 1 80 ? -17.556 11.890 23.320 1.00 65.44 80 SER A CA 1
ATOM 633 C C . SER A 1 80 ? -17.272 12.929 24.413 1.00 65.44 80 SER A C 1
ATOM 635 O O . SER A 1 80 ? -18.111 13.111 25.292 1.00 65.44 80 SER A O 1
ATOM 637 N N . SER A 1 81 ? -16.177 13.696 24.312 1.00 57.75 81 SER A N 1
ATOM 638 C CA . SER A 1 81 ? -15.917 14.836 25.210 1.00 57.75 81 SER A CA 1
ATOM 639 C C . SER A 1 81 ? -16.821 16.057 24.968 1.00 57.75 81 SER A C 1
ATOM 641 O O . SER A 1 81 ? -17.100 16.795 25.907 1.00 57.75 81 SER A O 1
ATOM 643 N N . ALA A 1 82 ? -17.328 16.255 23.744 1.00 54.69 82 ALA A N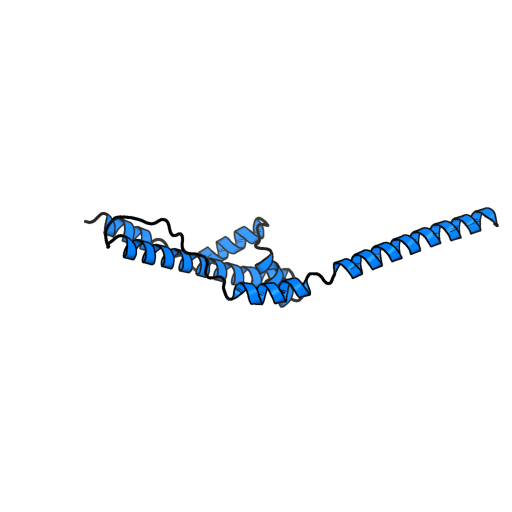 1
ATOM 644 C CA . ALA A 1 82 ? -18.195 17.388 23.395 1.00 54.69 82 ALA A CA 1
ATOM 645 C C . ALA A 1 82 ? -19.681 17.176 23.752 1.00 54.69 82 ALA A C 1
ATOM 647 O O . ALA A 1 82 ? -20.434 18.137 23.860 1.00 54.69 82 ALA A O 1
ATOM 648 N N . THR A 1 83 ? -20.118 15.931 23.965 1.00 51.00 83 THR A N 1
ATOM 649 C CA . THR A 1 83 ? -21.538 15.607 24.217 1.00 51.00 83 THR A CA 1
ATOM 650 C C . THR A 1 83 ? -21.972 15.879 25.671 1.00 51.00 83 THR A C 1
ATOM 652 O O . THR A 1 83 ? -23.162 15.856 25.970 1.00 51.00 83 THR A O 1
ATOM 655 N N . GLN A 1 84 ? -21.046 16.190 26.589 1.00 53.28 84 GLN A N 1
ATOM 656 C CA . GLN A 1 84 ? -21.382 16.477 27.996 1.00 53.28 84 GLN A CA 1
ATOM 657 C C . GLN A 1 84 ? -21.558 17.965 28.343 1.00 53.28 84 GLN A C 1
ATOM 659 O O . GLN A 1 84 ? -21.930 18.272 29.473 1.00 53.28 84 GLN A O 1
ATOM 664 N N . SER A 1 85 ? -21.363 18.900 27.409 1.00 47.03 85 SER A N 1
ATOM 665 C CA . SER A 1 85 ? -21.563 20.331 27.674 1.00 47.03 85 SER A CA 1
ATOM 666 C C . SER A 1 85 ? -22.642 20.932 26.772 1.00 47.03 85 SER A C 1
ATOM 668 O O . SER A 1 85 ? -22.327 21.419 25.696 1.00 47.03 85 SER A O 1
ATOM 670 N N . ASN A 1 86 ? -23.884 20.915 27.268 1.00 46.03 86 ASN A N 1
ATOM 671 C CA . ASN A 1 86 ? -25.016 21.805 26.961 1.00 46.03 86 ASN A CA 1
ATOM 672 C C . ASN A 1 86 ? -25.460 22.031 25.500 1.00 46.03 86 ASN A C 1
ATOM 674 O O . ASN A 1 86 ? -24.690 22.275 24.582 1.00 46.03 86 ASN A O 1
ATOM 678 N N . GLY A 1 87 ? -26.784 22.013 25.321 1.00 50.47 87 GLY A N 1
ATOM 679 C CA . GLY A 1 87 ? -27.441 22.247 24.043 1.00 50.47 87 GLY A CA 1
ATOM 680 C C . GLY A 1 87 ? -27.291 23.663 23.478 1.00 50.47 87 GLY A C 1
ATOM 681 O O . GLY A 1 87 ? -26.958 24.615 24.183 1.00 50.47 87 GLY A O 1
ATOM 682 N N . SER A 1 88 ? -27.718 23.759 22.215 1.00 60.06 88 SER A N 1
ATOM 683 C CA . SER A 1 88 ? -27.917 24.948 21.364 1.00 60.06 88 SER A CA 1
ATOM 684 C C . SER A 1 88 ? -26.730 25.347 20.47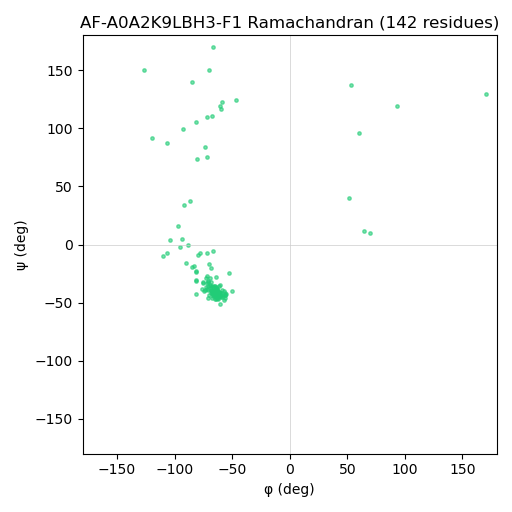2 1.00 60.06 88 SER A C 1
ATOM 686 O O . SER A 1 88 ? -25.680 25.749 20.955 1.00 60.06 88 SER A O 1
ATOM 688 N N . SER A 1 89 ? -26.998 25.334 19.155 1.00 54.28 89 SER A N 1
ATOM 689 C CA . SER A 1 89 ? -26.381 26.154 18.089 1.00 54.28 89 SER A CA 1
ATOM 690 C C . SER A 1 89 ? -24.865 26.042 17.860 1.00 54.28 89 SER A C 1
ATOM 692 O O . SER A 1 89 ? -24.086 26.748 18.480 1.00 54.28 89 SER A O 1
ATOM 694 N N . ASP A 1 90 ? -24.445 25.207 16.903 1.00 47.16 90 ASP A N 1
ATOM 695 C CA . ASP A 1 90 ? -24.017 25.670 15.567 1.00 47.16 90 ASP A CA 1
ATOM 696 C C . ASP A 1 90 ? -23.368 24.533 14.761 1.00 47.16 90 ASP A C 1
ATOM 698 O O . ASP A 1 90 ? -22.444 23.846 15.197 1.00 47.16 90 ASP A O 1
ATOM 702 N N . LEU A 1 91 ? -23.834 24.355 13.524 1.00 55.56 91 LEU A N 1
ATOM 703 C CA . LEU A 1 91 ? -23.195 23.517 12.511 1.00 55.56 91 LEU A CA 1
ATOM 704 C C . LEU A 1 91 ? -21.912 24.201 12.013 1.00 55.56 91 LEU A C 1
ATOM 706 O O . LEU A 1 91 ? -21.858 24.708 10.896 1.00 55.56 91 LEU A O 1
ATOM 710 N N . GLN A 1 92 ? -20.844 24.182 12.809 1.00 51.78 92 GLN A N 1
ATOM 711 C CA . GLN A 1 92 ? -19.494 24.444 12.306 1.00 51.78 92 GLN A CA 1
ATOM 712 C C . GLN A 1 92 ? -18.696 23.150 12.242 1.00 51.78 92 GLN A C 1
ATOM 714 O O . GLN A 1 92 ? -17.954 22.752 13.136 1.00 51.78 92 GLN A O 1
ATOM 719 N N . ARG A 1 93 ? -18.868 22.495 11.090 1.00 52.84 93 ARG A N 1
ATOM 720 C CA . ARG A 1 93 ? -17.991 21.452 10.564 1.00 52.84 93 ARG A CA 1
ATOM 721 C C . ARG A 1 93 ? -16.533 21.939 10.689 1.00 52.84 93 ARG A C 1
ATOM 723 O O . ARG A 1 93 ? -16.232 23.015 10.166 1.00 52.84 93 ARG A O 1
ATOM 730 N N . PRO A 1 94 ? -15.621 21.205 11.353 1.00 53.03 94 PRO A N 1
ATOM 731 C CA . PRO A 1 94 ? -14.239 21.645 11.490 1.00 53.03 94 PRO A CA 1
ATOM 732 C C . PRO A 1 94 ? -13.614 21.788 10.100 1.00 53.03 94 PRO A C 1
ATOM 734 O O . PRO A 1 94 ? -13.540 20.829 9.329 1.00 53.03 94 PRO A O 1
ATOM 737 N N . LYS A 1 95 ? -13.187 23.009 9.766 1.00 54.00 95 LYS A N 1
ATOM 738 C CA . LYS A 1 95 ? -12.447 23.305 8.537 1.00 54.00 95 LYS A CA 1
ATOM 739 C C . LYS A 1 95 ? -11.170 22.453 8.541 1.00 54.00 95 LYS A C 1
ATOM 741 O O . LYS A 1 95 ? -10.395 22.568 9.496 1.00 54.00 95 LYS A O 1
ATOM 746 N N . PRO A 1 96 ? -10.933 21.599 7.525 1.00 50.81 96 PRO A N 1
ATOM 747 C CA . PRO A 1 96 ? -9.731 20.781 7.484 1.00 50.81 96 PRO A CA 1
ATOM 748 C C . PRO A 1 96 ? -8.517 21.708 7.475 1.00 50.81 96 PRO A C 1
ATOM 750 O O . PRO A 1 96 ? -8.338 22.523 6.570 1.00 50.81 96 PRO A O 1
ATOM 753 N N . ARG A 1 97 ? -7.696 21.614 8.521 1.00 59.69 97 ARG A N 1
ATOM 754 C CA . ARG A 1 97 ? -6.448 22.364 8.653 1.00 59.69 97 ARG A CA 1
ATOM 755 C C . ARG A 1 97 ? -5.371 21.651 7.842 1.00 59.69 97 ARG A C 1
ATOM 757 O O . ARG A 1 97 ? -4.495 20.997 8.386 1.00 59.69 97 ARG A O 1
ATOM 764 N N . ASN A 1 98 ? -5.455 21.760 6.524 1.00 60.47 98 ASN A N 1
ATOM 765 C CA . ASN A 1 98 ? -4.446 21.281 5.581 1.00 60.47 98 ASN A CA 1
ATOM 766 C C . ASN A 1 98 ? -3.409 22.374 5.246 1.00 60.47 98 ASN A C 1
ATOM 768 O O . ASN A 1 98 ? -2.879 22.421 4.139 1.00 60.47 98 ASN A O 1
ATOM 772 N N . SER A 1 99 ? -3.082 23.236 6.216 1.00 57.97 99 SER A N 1
ATOM 773 C CA . SER A 1 99 ? -2.209 24.410 6.051 1.00 57.97 99 SER A CA 1
ATOM 774 C C . SER A 1 99 ? -0.736 24.094 5.744 1.00 57.97 99 SER A C 1
ATOM 776 O O . SER A 1 99 ? 0.020 25.018 5.476 1.00 57.97 99 SER A O 1
ATOM 778 N N . GLY A 1 100 ? -0.326 22.818 5.757 1.00 53.94 100 GLY A N 1
ATOM 779 C CA . GLY A 1 100 ? 0.997 22.360 5.297 1.00 53.94 100 GLY A CA 1
ATOM 780 C C . GLY A 1 100 ? 0.982 21.537 4.000 1.00 53.94 100 GLY A C 1
ATOM 781 O O . GLY A 1 100 ? 2.032 21.271 3.426 1.00 53.94 100 GLY A O 1
ATOM 782 N N . LEU A 1 101 ? -0.195 21.136 3.506 1.00 48.34 101 LEU A N 1
ATOM 783 C CA . LEU A 1 101 ? -0.327 20.406 2.236 1.00 48.34 101 LEU A CA 1
ATOM 784 C C . LEU A 1 101 ? -0.383 21.353 1.035 1.00 48.34 101 LEU A C 1
ATOM 786 O O . LEU A 1 101 ? -0.130 20.932 -0.087 1.00 48.34 101 LEU A O 1
ATOM 790 N N . THR A 1 102 ? -0.695 22.630 1.254 1.00 54.94 102 THR A N 1
ATOM 791 C CA . THR A 1 102 ? -0.724 23.652 0.202 1.00 54.94 102 THR A CA 1
ATOM 792 C C . THR A 1 102 ? 0.667 24.054 -0.278 1.00 54.94 102 THR A C 1
ATOM 794 O O . THR A 1 102 ? 0.799 24.410 -1.443 1.00 54.94 102 THR A O 1
ATOM 797 N N . SER A 1 103 ? 1.700 23.966 0.565 1.00 52.12 103 SER A N 1
ATOM 798 C CA . SER A 1 103 ? 3.096 24.188 0.162 1.00 52.12 103 SER A CA 1
ATOM 799 C C . SER A 1 103 ? 3.703 22.951 -0.504 1.00 52.12 103 SER A C 1
ATOM 801 O O . SER A 1 103 ? 4.316 23.078 -1.557 1.00 52.12 103 SER A O 1
ATOM 803 N N . LEU A 1 104 ? 3.452 21.746 0.024 1.00 48.44 104 LEU A N 1
ATOM 804 C CA . LEU A 1 104 ? 3.959 20.501 -0.572 1.00 48.44 104 LEU A CA 1
ATOM 805 C C . LEU A 1 104 ? 3.263 20.128 -1.888 1.00 48.44 104 LEU A C 1
ATOM 807 O O . LEU A 1 104 ? 3.899 19.576 -2.780 1.00 48.44 104 LEU A O 1
ATOM 811 N N . LYS A 1 105 ? 1.979 20.468 -2.055 1.00 50.53 105 LYS A N 1
ATOM 812 C CA . LYS A 1 105 ? 1.283 20.271 -3.332 1.00 50.53 105 LYS A CA 1
ATOM 813 C C . LYS A 1 105 ? 1.774 21.237 -4.415 1.00 50.53 105 LYS A C 1
ATOM 815 O O . LYS A 1 105 ? 1.838 20.856 -5.576 1.00 50.53 105 LYS A O 1
ATOM 820 N N . LYS A 1 106 ? 2.188 22.452 -4.034 1.00 51.88 106 LYS A N 1
ATOM 821 C CA . LYS A 1 106 ? 2.739 23.442 -4.973 1.00 51.88 106 LYS A CA 1
ATOM 822 C C . LYS A 1 106 ? 4.106 23.030 -5.531 1.00 51.88 106 LYS A C 1
ATOM 824 O O . LYS A 1 106 ? 4.385 23.324 -6.685 1.00 51.88 106 LYS A O 1
ATOM 829 N N . GLU A 1 107 ? 4.912 22.321 -4.739 1.00 54.16 107 GLU A N 1
ATOM 830 C CA . GLU A 1 107 ? 6.207 21.772 -5.169 1.00 54.16 107 GLU A CA 1
ATOM 831 C C . GLU A 1 107 ? 6.036 20.544 -6.089 1.00 54.16 107 GLU A C 1
ATOM 833 O O . GLU A 1 107 ? 6.731 20.403 -7.093 1.00 54.16 107 GLU A O 1
ATOM 838 N N . VAL A 1 108 ? 5.066 19.668 -5.787 1.00 55.34 108 VAL A N 1
ATOM 839 C CA . VAL A 1 108 ? 4.790 18.446 -6.571 1.00 55.34 108 VAL A CA 1
ATOM 840 C C . VAL A 1 108 ? 4.112 18.754 -7.913 1.00 55.34 108 VAL A C 1
ATOM 842 O O . VAL A 1 108 ? 4.472 18.154 -8.926 1.00 55.34 108 VAL A O 1
ATOM 845 N N . ASP A 1 109 ? 3.189 19.720 -7.957 1.00 46.44 109 ASP A N 1
ATOM 846 C CA . ASP A 1 109 ? 2.495 20.103 -9.198 1.00 46.44 109 ASP A CA 1
ATOM 847 C C . ASP A 1 109 ? 3.438 20.789 -10.216 1.00 46.44 109 ASP A C 1
ATOM 849 O O . ASP A 1 109 ? 3.163 20.771 -11.416 1.00 46.44 109 ASP A O 1
ATOM 853 N N . TYR A 1 110 ? 4.584 21.335 -9.782 1.00 54.28 110 TYR A N 1
ATOM 854 C CA . TYR A 1 110 ? 5.602 21.896 -10.684 1.00 54.28 110 TYR A CA 1
ATOM 855 C C . TYR A 1 110 ? 6.422 20.810 -11.404 1.00 54.28 110 TYR A C 1
ATOM 857 O O . TYR A 1 110 ? 6.790 20.975 -12.564 1.00 54.28 110 TYR A O 1
ATOM 865 N N . GLN A 1 111 ? 6.663 19.668 -10.755 1.00 44.03 111 GLN A N 1
ATOM 866 C CA . GLN A 1 111 ? 7.484 18.583 -11.310 1.00 44.03 111 GLN A CA 1
ATOM 867 C C . GLN A 1 111 ? 6.716 17.671 -12.287 1.00 44.03 111 GLN A C 1
ATOM 869 O O . GLN A 1 111 ? 7.324 17.050 -13.156 1.00 44.03 111 GLN A O 1
ATOM 874 N N . LEU A 1 112 ? 5.383 17.599 -12.197 1.00 48.59 112 LEU A N 1
ATOM 875 C CA . LEU A 1 112 ? 4.560 16.730 -13.057 1.00 48.59 112 LEU A CA 1
ATOM 876 C C . LEU A 1 112 ? 4.090 17.385 -14.365 1.00 48.59 112 LEU A C 1
ATOM 878 O O . LEU A 1 112 ? 3.694 16.675 -15.286 1.00 48.59 112 LEU A O 1
ATOM 882 N N . ASN A 1 113 ? 4.166 18.713 -14.483 1.00 47.84 113 ASN A N 1
ATOM 883 C CA . ASN A 1 113 ? 3.684 19.439 -15.664 1.00 47.84 113 ASN A CA 1
ATOM 884 C C . ASN A 1 113 ? 4.770 19.712 -16.727 1.00 47.84 113 ASN A C 1
ATOM 886 O O . ASN A 1 113 ? 4.501 20.375 -17.725 1.00 47.84 113 ASN A O 1
ATOM 890 N N . GLY A 1 114 ? 5.991 19.195 -16.538 1.00 47.50 114 GLY A N 1
ATOM 891 C CA . GLY A 1 114 ? 7.117 19.354 -17.472 1.00 47.50 114 GLY A CA 1
ATOM 892 C C . GLY A 1 114 ? 7.222 18.293 -18.579 1.00 47.50 114 GLY A C 1
ATOM 893 O O . GLY A 1 114 ? 8.139 18.358 -19.393 1.00 47.50 114 GLY A O 1
ATOM 894 N N . THR A 1 115 ? 6.326 17.302 -18.633 1.00 51.31 115 THR A N 1
ATOM 895 C CA . THR A 1 115 ? 6.463 16.134 -19.533 1.00 51.31 115 THR A CA 1
ATOM 896 C C . THR A 1 115 ? 5.518 16.136 -20.739 1.00 51.31 115 THR A C 1
ATOM 898 O O . THR A 1 115 ? 5.691 15.322 -21.648 1.00 51.31 115 THR A O 1
ATOM 901 N N . SER A 1 116 ? 4.564 17.069 -20.820 1.00 54.03 116 SER A N 1
ATOM 902 C CA . SER A 1 116 ? 3.625 17.165 -21.951 1.00 54.03 116 SER A CA 1
ATOM 903 C C . SER A 1 116 ? 4.199 17.893 -23.175 1.00 54.03 116 SER A C 1
ATOM 905 O O . SER A 1 116 ? 3.773 17.624 -24.297 1.00 54.03 116 SER A O 1
ATOM 907 N N . GLU A 1 117 ? 5.218 18.740 -23.012 1.00 51.81 117 GLU A N 1
ATOM 908 C CA . GLU A 1 117 ? 5.919 19.378 -24.141 1.00 51.81 117 GLU A CA 1
ATOM 909 C C . GLU A 1 117 ? 6.880 18.403 -24.846 1.00 51.81 117 GLU A C 1
ATOM 911 O O . GLU A 1 117 ? 6.941 18.369 -26.075 1.00 51.81 117 GLU A O 1
ATOM 916 N N . LEU A 1 118 ? 7.570 17.537 -24.091 1.00 53.53 118 LEU A N 1
ATOM 917 C CA . LEU A 1 118 ? 8.511 16.546 -24.634 1.00 53.53 118 LEU A CA 1
ATOM 918 C C . LEU A 1 118 ? 7.792 15.453 -25.441 1.00 53.53 118 LEU A C 1
ATOM 920 O O . LEU A 1 118 ? 8.236 15.104 -26.534 1.00 53.53 118 LEU A O 1
ATOM 924 N N . GLY A 1 119 ? 6.646 14.970 -24.947 1.00 61.31 119 GLY A N 1
ATOM 925 C CA . GLY A 1 119 ? 5.824 13.979 -25.647 1.00 61.31 119 GLY A CA 1
ATOM 926 C C . GLY A 1 119 ? 5.186 14.524 -26.928 1.00 61.31 119 GLY A C 1
ATOM 927 O O . GLY A 1 119 ? 5.222 13.862 -27.965 1.00 61.31 119 GLY A O 1
ATOM 928 N N . ASN A 1 120 ? 4.670 15.757 -26.897 1.00 63.84 120 ASN A N 1
ATOM 929 C CA . ASN A 1 120 ? 4.048 16.385 -28.065 1.00 63.84 120 ASN A CA 1
ATOM 930 C C . ASN A 1 120 ? 5.079 16.779 -29.128 1.00 63.84 120 ASN A C 1
ATOM 932 O O . ASN A 1 120 ? 4.817 16.622 -30.321 1.00 63.84 120 ASN A O 1
ATOM 936 N N . ALA A 1 121 ? 6.253 17.271 -28.721 1.00 68.06 121 ALA A N 1
ATOM 937 C CA . ALA A 1 121 ? 7.350 17.539 -29.643 1.00 68.06 121 ALA A CA 1
ATOM 938 C C . ALA A 1 121 ? 7.836 16.239 -30.295 1.00 68.06 121 ALA A C 1
ATOM 940 O O . ALA A 1 121 ? 7.945 16.179 -31.518 1.00 68.06 121 ALA A O 1
ATOM 941 N N . PHE A 1 122 ? 8.038 15.176 -29.512 1.00 73.81 122 PHE A N 1
ATOM 942 C CA . PHE A 1 122 ? 8.462 13.882 -30.042 1.00 73.81 122 PHE A CA 1
ATOM 943 C C . PHE A 1 122 ? 7.418 13.273 -30.986 1.00 73.81 122 PHE A C 1
ATOM 945 O O . PHE A 1 122 ? 7.772 12.815 -32.066 1.00 73.81 122 PHE A O 1
ATOM 952 N N . ALA A 1 123 ? 6.127 13.348 -30.649 1.00 75.75 123 ALA A N 1
ATOM 953 C CA . ALA A 1 123 ? 5.047 12.888 -31.521 1.00 75.75 123 ALA A CA 1
ATOM 954 C C . ALA A 1 123 ? 4.973 13.682 -32.841 1.00 75.75 123 ALA A C 1
ATOM 956 O O . ALA A 1 123 ? 4.765 13.095 -33.903 1.00 75.75 123 ALA A O 1
ATOM 957 N N . LYS A 1 124 ? 5.203 15.003 -32.804 1.00 79.75 124 LYS A N 1
ATOM 958 C CA . LYS A 1 124 ? 5.269 15.853 -34.008 1.00 79.75 124 LYS A CA 1
ATOM 959 C C . LYS A 1 124 ? 6.483 15.521 -34.881 1.00 79.75 124 LYS A C 1
ATOM 961 O O . LYS A 1 124 ? 6.337 15.393 -36.094 1.00 79.75 124 LYS A O 1
ATOM 966 N N . TRP A 1 125 ? 7.660 15.341 -34.279 1.00 84.94 125 TRP A N 1
ATOM 967 C CA . TRP A 1 125 ? 8.881 14.951 -34.993 1.00 84.94 125 TRP A CA 1
ATOM 968 C C . TRP A 1 125 ? 8.784 13.539 -35.581 1.00 84.94 125 TRP A C 1
ATOM 970 O O . TRP A 1 125 ? 9.185 13.324 -36.723 1.00 84.94 125 TRP A O 1
ATOM 980 N N . LEU A 1 126 ? 8.185 12.597 -34.850 1.00 87.50 126 LEU A N 1
ATOM 981 C CA . LEU A 1 126 ? 7.940 11.235 -35.322 1.00 87.50 126 LEU A CA 1
ATOM 982 C C . LEU A 1 126 ? 6.950 11.213 -36.499 1.00 87.50 126 LEU A C 1
ATOM 984 O O . LEU A 1 126 ? 7.172 10.501 -37.477 1.00 87.50 126 LEU A O 1
ATOM 988 N N . GLY A 1 127 ? 5.900 12.040 -36.445 1.00 86.88 127 GLY A N 1
ATOM 989 C CA . GLY A 1 127 ? 4.958 12.215 -37.553 1.00 86.88 127 GLY A CA 1
ATOM 990 C C . GLY A 1 127 ? 5.611 12.805 -38.809 1.00 86.88 127 GLY A C 1
ATOM 991 O O . GLY A 1 127 ? 5.392 12.300 -39.910 1.00 86.88 127 GLY A O 1
ATOM 992 N N . LEU A 1 128 ? 6.462 13.825 -38.654 1.00 86.75 128 LEU A N 1
ATOM 993 C CA . LEU A 1 128 ? 7.223 14.409 -39.767 1.00 86.75 128 LEU A CA 1
ATOM 994 C C . LEU A 1 128 ? 8.214 13.412 -40.386 1.00 86.75 128 LEU A C 1
ATOM 996 O O . LEU A 1 128 ? 8.360 13.375 -41.607 1.00 86.75 128 LEU A O 1
ATOM 1000 N N . LEU A 1 129 ? 8.855 12.574 -39.567 1.00 90.75 129 L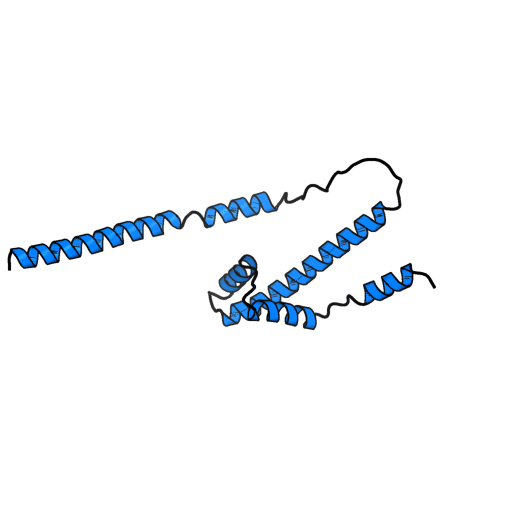EU A N 1
ATOM 1001 C CA . LEU A 1 129 ? 9.793 11.551 -40.032 1.00 90.75 129 LEU A CA 1
ATOM 1002 C C . LEU A 1 129 ? 9.096 10.456 -40.854 1.00 90.75 129 LEU A C 1
ATOM 1004 O O . LEU A 1 129 ? 9.596 10.067 -41.910 1.00 90.75 129 LEU A O 1
ATOM 1008 N N . LEU A 1 130 ? 7.914 10.004 -40.424 1.00 88.31 130 LEU A N 1
ATOM 1009 C CA . LEU A 1 130 ? 7.108 9.054 -41.198 1.00 88.31 130 LEU A CA 1
ATOM 1010 C C . LEU A 1 130 ? 6.620 9.654 -42.524 1.00 88.31 130 LEU A C 1
ATOM 1012 O O . LEU A 1 130 ? 6.671 8.979 -43.551 1.00 88.31 130 LEU A O 1
ATOM 1016 N N . LEU A 1 131 ? 6.209 10.926 -42.536 1.00 88.44 131 LEU A N 1
ATOM 1017 C CA . LEU A 1 131 ? 5.779 11.606 -43.762 1.00 88.44 131 LEU A CA 1
ATOM 1018 C C . LEU A 1 131 ? 6.927 11.756 -44.777 1.00 88.44 131 LEU A C 1
ATOM 1020 O O . LEU A 1 131 ? 6.729 11.544 -45.974 1.00 88.44 131 LEU A O 1
ATOM 1024 N N . ALA A 1 132 ? 8.136 12.078 -44.306 1.00 88.69 132 ALA A N 1
ATOM 1025 C CA . ALA A 1 132 ? 9.320 12.191 -45.155 1.00 88.69 132 ALA A CA 1
ATOM 1026 C C . ALA A 1 132 ? 9.696 10.852 -45.814 1.00 88.69 132 ALA A C 1
ATOM 1028 O O . ALA A 1 132 ? 10.024 10.825 -47.000 1.00 88.69 132 ALA A O 1
ATOM 1029 N N . LEU A 1 133 ? 9.590 9.735 -45.084 1.00 88.31 133 LEU A N 1
ATOM 1030 C CA . LEU A 1 133 ? 9.847 8.398 -45.634 1.00 88.31 133 LEU A CA 1
ATOM 1031 C C . LEU A 1 133 ? 8.860 8.021 -46.746 1.00 88.31 133 LEU A C 1
ATOM 1033 O O . LEU A 1 133 ? 9.268 7.461 -47.763 1.00 88.31 133 LEU A O 1
ATOM 1037 N N . VAL A 1 134 ? 7.581 8.375 -46.593 1.00 87.94 134 VAL A N 1
ATOM 1038 C CA . VAL A 1 134 ? 6.565 8.145 -47.632 1.00 87.94 134 VAL A CA 1
ATOM 1039 C C . VAL A 1 134 ? 6.871 8.962 -48.891 1.00 87.94 134 VAL A C 1
ATOM 1041 O O . VAL A 1 134 ? 6.779 8.429 -49.995 1.00 87.94 134 VAL A O 1
ATOM 1044 N N . LEU A 1 135 ? 7.295 10.222 -48.746 1.00 86.94 135 LEU A N 1
ATOM 1045 C CA . LEU A 1 135 ? 7.650 11.083 -49.881 1.00 86.94 135 LEU A CA 1
ATOM 1046 C C . LEU A 1 135 ? 8.885 10.587 -50.643 1.00 86.94 135 LEU A C 1
ATOM 1048 O O . LEU A 1 135 ? 8.860 10.546 -51.871 1.00 86.94 135 LEU A O 1
ATOM 1052 N N . VAL A 1 136 ? 9.941 10.165 -49.940 1.00 85.00 136 VAL A N 1
ATOM 1053 C CA . VAL A 1 136 ? 11.150 9.609 -50.577 1.00 85.00 136 VAL A CA 1
ATOM 1054 C C . VAL A 1 136 ? 10.827 8.315 -51.329 1.00 85.00 136 VAL A C 1
ATOM 1056 O O . VAL A 1 136 ? 11.274 8.140 -52.461 1.00 85.00 136 VAL A O 1
ATOM 1059 N N . GLY A 1 137 ? 9.996 7.444 -50.747 1.00 80.25 137 GLY A N 1
ATOM 1060 C CA . GLY A 1 137 ? 9.524 6.235 -51.424 1.00 80.25 137 GLY A CA 1
ATOM 1061 C C . GLY A 1 137 ? 8.722 6.541 -52.692 1.00 80.25 137 GLY A C 1
ATOM 1062 O O . GLY A 1 137 ? 8.924 5.900 -53.718 1.00 80.25 137 GLY A O 1
ATOM 1063 N N . PHE A 1 138 ? 7.866 7.564 -52.658 1.00 81.88 138 PHE A N 1
ATOM 1064 C CA . PHE A 1 138 ? 7.063 7.970 -53.815 1.00 81.88 138 PHE A CA 1
ATOM 1065 C C . PHE A 1 138 ? 7.910 8.568 -54.947 1.00 81.88 138 PHE A C 1
ATOM 1067 O O . PHE A 1 138 ? 7.685 8.267 -56.118 1.00 81.88 138 PHE A O 1
ATOM 1074 N N . ILE A 1 139 ? 8.917 9.378 -54.607 1.00 78.31 139 ILE A N 1
ATOM 1075 C CA . ILE A 1 139 ? 9.850 9.962 -55.582 1.00 78.31 139 ILE A CA 1
ATOM 1076 C C . ILE A 1 139 ? 10.680 8.864 -56.261 1.00 78.31 139 ILE A C 1
ATOM 1078 O O . ILE A 1 139 ? 10.876 8.917 -57.473 1.00 78.31 139 ILE A O 1
ATOM 1082 N N . GLY A 1 140 ? 11.099 7.839 -55.512 1.00 74.81 140 GLY A N 1
ATOM 1083 C CA . GLY A 1 140 ? 11.814 6.684 -56.062 1.00 74.81 140 GLY A CA 1
ATOM 1084 C C . GLY A 1 140 ? 10.992 5.843 -57.046 1.00 74.81 140 GLY A C 1
ATOM 1085 O O . GLY A 1 140 ? 11.567 5.248 -57.947 1.00 74.81 140 GLY A O 1
ATOM 1086 N N . ILE A 1 141 ? 9.661 5.822 -56.914 1.00 78.56 141 ILE A N 1
ATOM 1087 C CA . ILE A 1 141 ? 8.756 5.100 -57.829 1.00 78.56 141 ILE A CA 1
ATOM 1088 C C . ILE A 1 141 ? 8.481 5.903 -59.111 1.00 78.56 141 ILE A C 1
ATOM 1090 O O . ILE A 1 141 ? 8.251 5.318 -60.162 1.00 78.56 141 ILE A O 1
ATOM 1094 N N . ILE A 1 142 ? 8.490 7.238 -59.041 1.00 77.88 142 ILE A N 1
ATOM 1095 C CA . ILE A 1 142 ? 8.211 8.105 -60.200 1.00 77.88 142 ILE A CA 1
ATOM 1096 C C . ILE A 1 142 ? 9.446 8.291 -61.097 1.00 77.88 142 ILE A C 1
ATOM 1098 O O . ILE A 1 142 ? 9.297 8.468 -62.304 1.00 77.88 142 ILE A O 1
ATOM 1102 N N . PHE A 1 143 ? 10.651 8.274 -60.521 1.00 73.12 143 PHE A N 1
ATOM 1103 C CA . PHE A 1 143 ? 11.913 8.487 -61.246 1.00 73.12 143 PHE A CA 1
ATOM 1104 C C . PHE A 1 143 ? 12.722 7.201 -61.508 1.00 73.12 143 PHE A C 1
ATOM 1106 O O . PHE A 1 143 ? 13.839 7.298 -62.021 1.00 73.12 143 PHE A O 1
ATOM 1113 N N . GLY A 1 144 ? 12.191 6.029 -61.141 1.00 64.81 144 GLY A N 1
ATOM 1114 C CA . GLY A 1 144 ? 12.814 4.709 -61.317 1.00 64.81 144 GLY A CA 1
ATOM 1115 C C . GLY A 1 144 ? 12.265 3.914 -62.493 1.00 64.81 144 GLY A C 1
ATOM 1116 O O . GLY A 1 144 ? 11.095 4.141 -62.870 1.00 64.81 144 GLY A O 1
#

Solvent-accessible surface area (backbone atoms only — not comparable to full-atom values): 8469 Å² total; per-residue (Å²): 136,57,76,65,55,58,51,50,54,55,59,63,65,67,68,78,47,71,67,58,40,46,52,50,36,46,52,29,60,75,70,68,54,70,60,62,71,56,46,50,52,20,23,64,77,35,77,67,36,64,70,58,13,49,62,45,28,38,55,54,42,34,50,51,52,53,51,54,52,53,5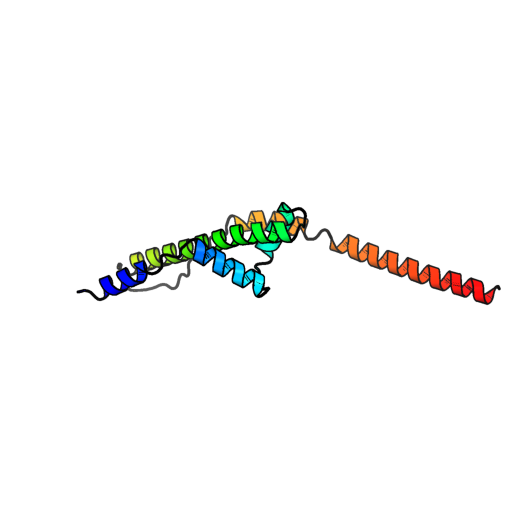4,53,53,52,53,54,54,52,55,61,65,57,72,77,64,79,86,81,89,77,96,71,76,81,75,82,84,55,84,67,52,62,62,55,48,57,58,52,59,60,68,70,69,68,55,64,62,59,53,51,51,50,53,52,52,51,51,53,52,54,52,51,54,53,50,55,54,52,52,53,62,74,78,98